Protein AF-A0A3D4TQA8-F1 (afdb_monomer)

Sequence (71 aa):
MTAPLSPSAVKGIAAVMLRANAGQRVYLGGLDVTEMAARLLQRHVEEVGLDAADKSFRKHGFTLVTTENNR

Solvent-accessible surface area (backbone atoms only — not comparable to full-atom values): 4316 Å² total; per-residue (Å²): 135,82,80,78,79,51,74,67,53,52,53,52,39,50,56,44,51,55,37,43,75,72,73,40,80,46,70,58,96,85,43,55,48,40,61,53,36,50,53,52,50,50,52,47,27,74,73,60,35,61,71,53,43,30,54,57,38,43,79,72,78,38,80,78,81,46,86,82,77,73,113

Secondary structure (DSSP, 8-state):
-PPPPPHHHHHHHHHHHHHHHTT---EETTEEHHHHHHHHHHHHHHHH-HHHHHHHHHTTT-----TTT--

Structure (mmCIF, N/CA/C/O back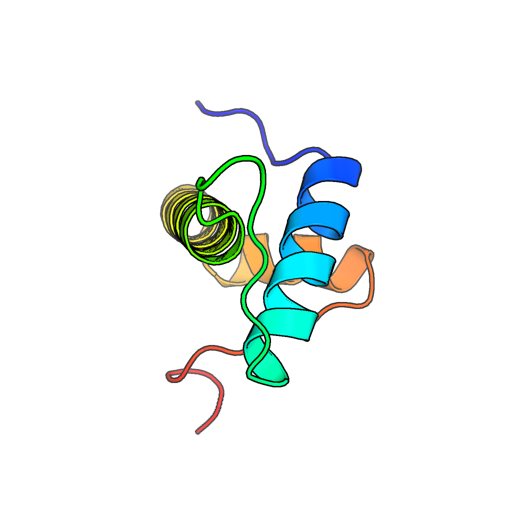bone):
data_AF-A0A3D4TQA8-F1
#
_entry.id   AF-A0A3D4TQA8-F1
#
loop_
_atom_site.group_PDB
_atom_site.id
_atom_site.type_symbol
_atom_site.label_atom_id
_atom_site.label_alt_id
_atom_site.label_comp_id
_atom_site.label_asym_id
_atom_site.label_entity_id
_atom_site.label_seq_id
_atom_site.pdbx_PDB_ins_code
_atom_site.Cartn_x
_atom_site.Cartn_y
_atom_site.Cartn_z
_atom_site.occupancy
_atom_site.B_iso_or_equiv
_atom_site.auth_seq_id
_atom_site.auth_comp_id
_atom_site.auth_asym_id
_atom_site.auth_atom_id
_atom_site.pdbx_PDB_model_num
ATOM 1 N N . MET A 1 1 ? 3.403 14.459 16.130 1.00 41.84 1 MET A N 1
ATOM 2 C CA . MET A 1 1 ? 2.134 14.002 15.526 1.00 41.84 1 MET A CA 1
ATOM 3 C C . MET A 1 1 ? 2.247 14.206 14.025 1.00 41.84 1 MET A C 1
ATOM 5 O O . MET A 1 1 ? 2.270 15.348 13.584 1.00 41.84 1 MET A O 1
ATOM 9 N N . THR A 1 2 ? 2.439 13.138 13.257 1.00 55.31 2 THR A N 1
ATOM 10 C CA . THR A 1 2 ? 2.418 13.187 11.788 1.00 55.3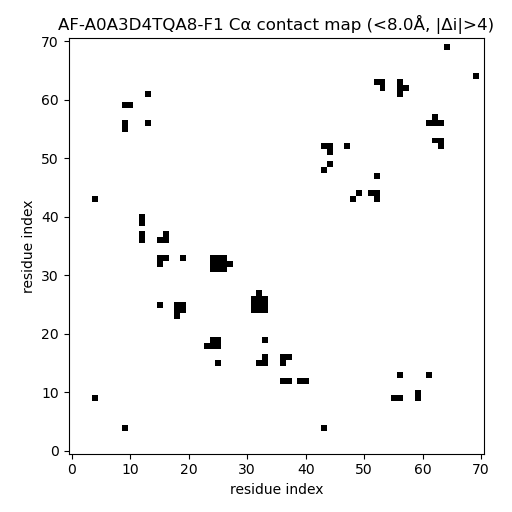1 2 THR A CA 1
ATOM 11 C C . THR A 1 2 ? 0.972 13.324 11.325 1.00 55.31 2 THR A C 1
ATOM 13 O O . THR A 1 2 ? 0.069 12.729 11.912 1.00 55.31 2 THR A O 1
ATOM 16 N N . ALA A 1 3 ? 0.734 14.160 10.317 1.00 62.28 3 ALA A N 1
ATOM 17 C CA . ALA A 1 3 ? -0.605 14.339 9.774 1.00 62.28 3 ALA A CA 1
ATOM 18 C C . ALA A 1 3 ? -1.096 13.023 9.136 1.00 62.28 3 ALA A C 1
ATOM 20 O O . ALA A 1 3 ? -0.298 12.339 8.487 1.00 62.28 3 ALA A O 1
ATOM 21 N N . PRO A 1 4 ? -2.384 12.665 9.287 1.00 71.06 4 PRO A N 1
ATOM 22 C CA . PRO A 1 4 ? -2.953 11.518 8.588 1.00 71.06 4 PRO A CA 1
ATOM 23 C C . PRO A 1 4 ? -2.754 11.663 7.073 1.00 71.06 4 PRO A C 1
ATOM 25 O O . PRO A 1 4 ? -2.789 12.777 6.542 1.00 71.06 4 PRO A O 1
ATOM 28 N N . LEU A 1 5 ? -2.539 10.538 6.376 1.00 79.81 5 LEU A N 1
ATOM 29 C CA . LEU A 1 5 ? -2.372 10.532 4.922 1.00 79.81 5 LEU A CA 1
ATOM 30 C C . LEU A 1 5 ? -3.545 11.256 4.255 1.00 79.81 5 LEU A C 1
ATOM 32 O O . LEU A 1 5 ? -4.712 10.995 4.555 1.00 79.81 5 LEU A O 1
ATOM 36 N N . SER A 1 6 ? -3.235 12.153 3.319 1.00 86.31 6 SER A N 1
ATOM 37 C CA . SER A 1 6 ? -4.275 12.792 2.521 1.00 86.31 6 SER A CA 1
ATOM 38 C C . SER A 1 6 ? -4.994 11.747 1.649 1.00 86.31 6 SER A C 1
ATOM 40 O O . SER A 1 6 ? -4.381 10.751 1.250 1.00 86.31 6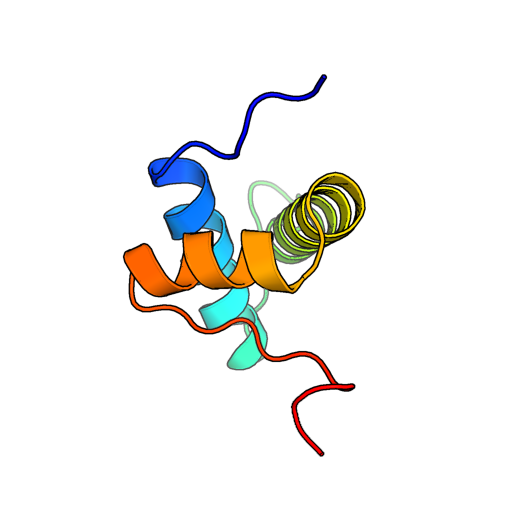 SER A O 1
ATOM 42 N N . PRO A 1 7 ? -6.268 11.965 1.273 1.00 85.50 7 PRO A N 1
ATOM 43 C CA . PRO A 1 7 ? -7.002 11.034 0.410 1.00 85.50 7 PRO A CA 1
ATOM 44 C C . PRO A 1 7 ? -6.279 10.719 -0.911 1.00 85.50 7 PRO A C 1
ATOM 46 O O . PRO A 1 7 ? -6.306 9.587 -1.396 1.00 85.50 7 PRO A O 1
ATOM 49 N N . SER A 1 8 ? -5.595 11.709 -1.490 1.00 88.50 8 SER A N 1
ATOM 50 C CA . SER A 1 8 ? -4.794 11.534 -2.707 1.00 88.50 8 SER A CA 1
ATOM 51 C C . SER A 1 8 ? -3.569 10.652 -2.471 1.00 88.50 8 SER A C 1
ATOM 53 O O . SER A 1 8 ? -3.243 9.831 -3.327 1.00 88.50 8 SER A O 1
ATOM 55 N N . ALA A 1 9 ? -2.920 10.773 -1.307 1.00 89.12 9 ALA A N 1
ATOM 56 C CA . ALA A 1 9 ? -1.797 9.916 -0.939 1.00 89.12 9 ALA A CA 1
ATOM 57 C C . ALA A 1 9 ? -2.241 8.457 -0.769 1.00 89.12 9 ALA A C 1
ATOM 59 O O . ALA A 1 9 ? -1.582 7.565 -1.298 1.00 89.12 9 ALA A O 1
ATOM 60 N N . VAL A 1 10 ? -3.392 8.211 -0.128 1.00 88.88 10 VAL A N 1
ATOM 61 C CA . VAL A 1 10 ? -3.953 6.854 0.017 1.00 88.88 10 VAL A CA 1
ATOM 62 C C . VAL A 1 10 ? -4.206 6.216 -1.351 1.00 88.88 10 VAL A C 1
ATOM 64 O O . VAL A 1 10 ? -3.762 5.098 -1.599 1.00 88.88 10 VAL A O 1
ATOM 67 N N . LYS A 1 11 ? -4.848 6.942 -2.276 1.00 90.25 11 LYS A N 1
ATOM 68 C CA . LYS A 1 11 ? -5.084 6.452 -3.647 1.00 90.25 11 LYS A CA 1
ATOM 69 C C . LYS A 1 11 ? -3.786 6.195 -4.410 1.00 90.25 11 LYS A C 1
ATOM 71 O O . LYS A 1 11 ? -3.689 5.193 -5.112 1.00 90.25 11 LYS A O 1
ATOM 76 N N . GLY A 1 12 ? -2.799 7.083 -4.275 1.00 92.38 12 GLY A N 1
ATOM 77 C CA . GLY A 1 12 ? -1.492 6.926 -4.911 1.00 92.38 12 GLY A CA 1
ATOM 78 C C . GLY A 1 12 ? -0.768 5.673 -4.422 1.00 92.38 12 GLY A C 1
ATOM 79 O O . GLY A 1 12 ? -0.358 4.849 -5.235 1.00 92.38 12 GLY A O 1
ATOM 80 N N . ILE A 1 13 ? -0.686 5.486 -3.102 1.00 92.62 13 ILE A N 1
ATOM 81 C CA . ILE A 1 13 ? -0.087 4.291 -2.492 1.00 92.62 13 ILE A CA 1
ATOM 82 C C . ILE A 1 13 ? -0.836 3.037 -2.950 1.00 92.62 13 ILE A C 1
ATOM 84 O O . ILE A 1 13 ? -0.205 2.095 -3.422 1.00 92.62 13 ILE A O 1
ATOM 88 N N . ALA A 1 14 ? -2.170 3.039 -2.891 1.00 91.50 14 ALA A N 1
ATOM 89 C CA . ALA A 1 14 ? -2.981 1.900 -3.312 1.00 91.50 14 ALA A CA 1
ATOM 90 C C . ALA A 1 14 ? -2.761 1.529 -4.789 1.00 91.50 14 ALA A C 1
ATOM 92 O O . ALA A 1 14 ? -2.592 0.355 -5.108 1.00 91.50 14 ALA A O 1
ATOM 93 N N . ALA A 1 15 ? -2.696 2.514 -5.690 1.00 92.44 15 ALA A N 1
ATOM 94 C CA . ALA A 1 15 ? -2.443 2.277 -7.110 1.00 92.44 15 ALA A CA 1
ATOM 95 C C . ALA A 1 15 ? -1.057 1.661 -7.366 1.00 92.44 15 ALA A C 1
ATOM 97 O O . ALA A 1 15 ? -0.920 0.764 -8.201 1.00 92.44 15 ALA A O 1
ATOM 98 N N . VAL A 1 16 ? -0.032 2.117 -6.639 1.00 94.25 16 VAL A N 1
ATOM 99 C CA . VAL A 1 16 ? 1.327 1.567 -6.741 1.00 94.25 16 VAL A CA 1
ATOM 100 C C . VAL A 1 16 ? 1.380 0.143 -6.181 1.00 94.25 16 VAL A C 1
ATOM 102 O O . VAL A 1 16 ? 1.942 -0.740 -6.828 1.00 94.25 16 VAL A O 1
ATOM 105 N N . MET A 1 17 ? 0.754 -0.105 -5.027 1.00 91.62 17 MET A N 1
ATOM 106 C CA . MET A 1 17 ? 0.692 -1.438 -4.416 1.00 91.62 17 MET A CA 1
ATOM 107 C C . MET A 1 17 ? -0.085 -2.439 -5.278 1.00 91.62 17 MET A C 1
ATOM 109 O O . MET A 1 17 ? 0.324 -3.590 -5.390 1.00 91.62 17 MET A O 1
ATOM 113 N N . LEU A 1 18 ? -1.156 -2.009 -5.955 1.00 90.50 18 LEU A N 1
ATOM 114 C CA . LEU A 1 18 ? -1.906 -2.856 -6.888 1.00 90.50 18 LEU A CA 1
ATOM 115 C C . LEU A 1 18 ? -1.014 -3.358 -8.034 1.00 90.50 18 LEU A C 1
ATOM 117 O O . LEU A 1 18 ? -1.042 -4.540 -8.374 1.00 90.50 18 LEU A O 1
ATOM 12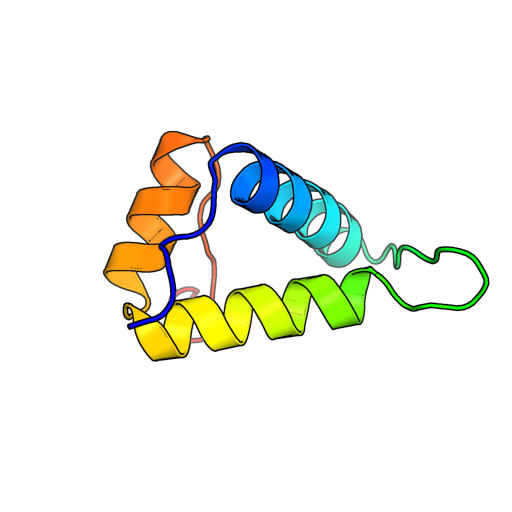1 N N . ARG A 1 19 ? -0.190 -2.473 -8.612 1.00 91.19 19 ARG A N 1
ATOM 122 C CA . ARG A 1 19 ? 0.784 -2.861 -9.645 1.00 91.19 19 ARG A CA 1
ATOM 123 C C . ARG A 1 19 ? 1.853 -3.791 -9.088 1.00 91.19 19 ARG A C 1
ATOM 125 O O . ARG A 1 19 ? 2.159 -4.798 -9.722 1.00 91.19 19 ARG A O 1
ATOM 132 N N . ALA A 1 20 ? 2.355 -3.499 -7.890 1.00 90.81 20 ALA A N 1
ATOM 133 C CA . ALA A 1 20 ? 3.330 -4.347 -7.216 1.00 90.81 20 ALA A CA 1
ATOM 134 C C . ALA A 1 20 ? 2.791 -5.769 -6.986 1.00 90.81 20 ALA A C 1
ATOM 136 O O . ALA A 1 20 ? 3.499 -6.736 -7.252 1.00 90.81 20 ALA A O 1
ATOM 137 N N . ASN A 1 21 ? 1.520 -5.903 -6.592 1.00 87.25 21 ASN A N 1
ATOM 138 C CA . ASN A 1 21 ? 0.847 -7.195 -6.431 1.00 87.25 21 ASN A CA 1
ATOM 139 C C . ASN A 1 21 ? 0.708 -7.967 -7.757 1.00 87.25 21 ASN A C 1
ATOM 141 O O . ASN A 1 21 ? 0.728 -9.192 -7.767 1.00 87.25 21 ASN A O 1
ATOM 145 N N . ALA A 1 22 ? 0.627 -7.262 -8.889 1.00 90.12 22 ALA A N 1
ATOM 146 C CA . ALA A 1 22 ? 0.684 -7.854 -10.227 1.00 90.12 22 ALA A CA 1
ATOM 147 C C . ALA A 1 22 ? 2.125 -8.152 -10.708 1.00 90.12 22 ALA A C 1
ATOM 149 O O . ALA A 1 22 ? 2.335 -8.432 -11.888 1.00 90.12 22 ALA A O 1
ATOM 150 N N . GLY A 1 23 ? 3.129 -8.050 -9.829 1.00 91.19 23 GLY A N 1
ATOM 151 C CA . GLY A 1 23 ? 4.544 -8.254 -10.154 1.00 91.19 23 GLY A CA 1
ATOM 152 C C . GLY A 1 23 ? 5.202 -7.077 -10.882 1.00 91.19 23 GLY A C 1
ATOM 153 O O . GLY A 1 23 ? 6.330 -7.202 -11.354 1.00 91.19 23 GLY A O 1
ATOM 154 N N . GLN A 1 24 ? 4.526 -5.928 -10.989 1.00 93.94 24 GLN A N 1
ATOM 155 C CA . GLN A 1 24 ? 5.028 -4.755 -11.703 1.00 93.94 24 GLN A CA 1
ATOM 156 C C . GLN A 1 24 ? 5.596 -3.717 -10.731 1.00 93.94 24 GLN A C 1
ATOM 158 O O . GLN A 1 24 ? 4.868 -3.130 -9.928 1.00 93.94 24 GLN A O 1
ATOM 163 N N . ARG A 1 25 ? 6.897 -3.431 -10.847 1.00 94.12 25 ARG A N 1
ATOM 164 C CA . ARG A 1 25 ? 7.545 -2.326 -10.123 1.00 94.12 25 ARG A CA 1
ATOM 165 C C . ARG A 1 25 ? 7.420 -1.015 -10.903 1.00 94.12 25 ARG A C 1
ATOM 167 O O . ARG A 1 25 ? 7.490 -1.013 -12.131 1.00 94.12 25 ARG A O 1
ATOM 174 N N . VAL A 1 26 ? 7.238 0.097 -10.192 1.00 93.00 26 VAL A N 1
ATOM 175 C CA . VAL A 1 26 ? 7.100 1.443 -10.772 1.00 93.00 26 VAL A CA 1
ATOM 176 C C . VAL A 1 26 ? 8.359 2.254 -10.484 1.00 93.00 26 VAL A C 1
ATOM 178 O O . VAL A 1 26 ? 8.758 2.385 -9.329 1.00 93.00 26 VAL A O 1
ATOM 181 N N . TYR A 1 27 ? 8.943 2.845 -11.529 1.00 94.31 27 TYR A N 1
ATOM 182 C CA . TYR A 1 27 ? 10.138 3.682 -11.428 1.00 94.31 27 TYR A CA 1
ATOM 183 C C . TYR A 1 27 ? 9.881 5.098 -11.948 1.00 94.31 27 TYR A C 1
ATOM 185 O O . TYR A 1 27 ? 9.182 5.278 -12.944 1.00 94.31 27 TYR A O 1
ATOM 193 N N . LEU A 1 28 ? 10.490 6.098 -11.307 1.00 92.12 28 LEU A N 1
ATOM 194 C CA . LEU A 1 28 ? 10.485 7.493 -11.750 1.00 92.12 28 LEU A CA 1
ATOM 195 C C . LEU A 1 28 ? 11.916 8.038 -11.730 1.00 92.12 28 LEU A C 1
ATOM 197 O O . LEU A 1 28 ? 12.470 8.283 -10.665 1.00 92.12 28 LEU A O 1
ATOM 201 N N . GLY A 1 29 ? 12.540 8.200 -12.900 1.00 91.25 29 GLY A N 1
ATOM 202 C CA . GLY A 1 29 ? 13.917 8.711 -12.987 1.00 91.25 29 GLY A CA 1
ATOM 203 C C . GLY A 1 29 ? 14.947 7.851 -12.240 1.00 91.25 29 GLY A C 1
ATOM 204 O O . GLY A 1 29 ? 15.878 8.387 -11.651 1.00 91.25 29 GLY A O 1
ATOM 205 N N . GLY A 1 30 ? 14.750 6.529 -12.205 1.00 91.75 30 GLY A N 1
ATOM 206 C CA . GLY A 1 30 ? 15.593 5.593 -11.447 1.00 91.75 30 GLY A CA 1
ATOM 207 C C . GLY A 1 30 ? 15.196 5.417 -9.976 1.00 91.75 30 GLY A C 1
ATOM 208 O O . GLY A 1 30 ? 15.680 4.492 -9.331 1.00 91.75 30 GLY A O 1
ATOM 209 N N . LEU A 1 31 ? 14.277 6.235 -9.450 1.00 92.94 31 LEU A N 1
ATOM 210 C CA . LEU A 1 31 ? 13.707 6.046 -8.118 1.00 92.94 31 LEU A CA 1
ATOM 211 C C . LEU A 1 31 ? 12.666 4.925 -8.138 1.00 92.94 31 LEU A C 1
ATOM 213 O O . LEU A 1 31 ? 11.731 4.968 -8.936 1.00 92.94 31 LEU A O 1
ATOM 217 N N . ASP A 1 32 ? 12.795 3.961 -7.230 1.00 95.12 32 ASP A N 1
ATOM 218 C CA . ASP A 1 32 ? 11.811 2.897 -7.043 1.00 95.12 32 ASP A CA 1
ATOM 219 C C . ASP A 1 32 ? 10.607 3.412 -6.236 1.00 95.12 32 ASP A C 1
ATOM 221 O O . ASP A 1 32 ? 10.629 3.516 -5.006 1.00 95.12 32 ASP A O 1
ATOM 225 N N . VAL A 1 33 ? 9.546 3.780 -6.952 1.00 95.50 33 VAL A N 1
ATOM 226 C CA . VAL A 1 33 ? 8.315 4.325 -6.367 1.00 95.50 33 VAL A CA 1
ATOM 227 C C . VAL A 1 33 ? 7.561 3.242 -5.599 1.00 95.50 33 VAL A C 1
ATOM 229 O O . VAL A 1 33 ? 6.897 3.546 -4.608 1.00 95.50 33 VAL A O 1
ATOM 232 N N . THR A 1 34 ? 7.678 1.981 -6.020 1.00 95.31 34 THR A N 1
ATOM 233 C CA . THR A 1 34 ? 7.081 0.844 -5.315 1.00 95.31 34 THR A CA 1
ATOM 234 C C . THR A 1 34 ? 7.666 0.701 -3.915 1.00 95.31 34 THR A C 1
ATOM 236 O O . THR A 1 34 ? 6.910 0.654 -2.946 1.00 95.31 34 THR A O 1
ATOM 239 N N . GLU A 1 35 ? 8.991 0.720 -3.796 1.00 95.44 35 GLU A N 1
ATOM 240 C CA . GLU A 1 35 ? 9.690 0.693 -2.507 1.00 95.44 35 GLU A CA 1
ATOM 241 C C . GLU A 1 35 ? 9.301 1.891 -1.630 1.00 95.44 35 GLU A C 1
ATOM 243 O O . GLU A 1 35 ? 8.998 1.751 -0.444 1.00 95.44 35 GLU A O 1
ATOM 248 N N . MET A 1 36 ? 9.253 3.087 -2.219 1.00 94.38 36 MET A N 1
ATOM 249 C CA . MET A 1 36 ? 8.907 4.302 -1.488 1.00 94.38 36 MET A CA 1
ATOM 250 C C . MET A 1 36 ? 7.463 4.266 -0.958 1.00 94.38 36 MET A C 1
ATOM 252 O O . MET A 1 36 ? 7.217 4.618 0.197 1.00 94.38 36 MET A O 1
ATOM 256 N N . ALA A 1 37 ? 6.511 3.799 -1.769 1.00 93.25 37 ALA A N 1
ATOM 257 C CA . ALA A 1 37 ? 5.118 3.639 -1.364 1.00 93.25 37 ALA A CA 1
ATOM 258 C C . ALA A 1 37 ? 4.954 2.562 -0.277 1.00 93.25 37 ALA A C 1
ATOM 260 O O . ALA A 1 37 ? 4.171 2.765 0.651 1.00 93.25 37 ALA A O 1
ATOM 261 N N . ALA A 1 38 ? 5.716 1.464 -0.346 1.00 92.62 38 ALA A N 1
ATOM 262 C CA . ALA A 1 38 ? 5.709 0.421 0.679 1.00 92.62 38 ALA A CA 1
ATOM 263 C C . ALA A 1 38 ? 6.200 0.958 2.032 1.00 92.62 38 ALA A C 1
ATOM 265 O O . ALA A 1 38 ? 5.539 0.758 3.047 1.00 92.62 38 ALA A O 1
ATOM 266 N N . ARG A 1 39 ? 7.296 1.729 2.045 1.00 92.62 39 ARG A N 1
ATOM 267 C CA . ARG A 1 39 ? 7.814 2.366 3.271 1.00 92.62 39 ARG A CA 1
ATOM 268 C C . ARG A 1 39 ? 6.843 3.377 3.868 1.00 92.62 39 ARG A C 1
ATOM 270 O O . ARG A 1 39 ? 6.690 3.438 5.084 1.00 92.62 39 ARG A O 1
ATOM 277 N N . LEU A 1 40 ? 6.182 4.173 3.026 1.00 91.50 40 LEU A N 1
ATOM 278 C CA . LEU A 1 40 ? 5.160 5.119 3.483 1.00 91.50 40 LEU A CA 1
ATOM 279 C C . LEU A 1 40 ? 3.961 4.397 4.101 1.00 91.50 40 LEU A C 1
ATOM 281 O O . LEU A 1 40 ? 3.474 4.821 5.147 1.00 91.50 40 LEU A O 1
ATOM 285 N N . LEU A 1 41 ? 3.506 3.308 3.476 1.00 91.00 41 LEU A N 1
ATOM 286 C CA . LEU A 1 41 ? 2.434 2.477 4.013 1.00 91.00 41 LEU A CA 1
ATOM 287 C C . LEU A 1 41 ? 2.835 1.843 5.347 1.00 91.00 41 LEU A C 1
ATOM 289 O O . LEU A 1 41 ? 2.078 1.948 6.307 1.00 91.00 41 LEU A O 1
ATOM 293 N N . GLN A 1 42 ? 4.026 1.244 5.421 1.00 91.62 42 GLN A N 1
ATOM 294 C CA . GLN A 1 42 ? 4.551 0.642 6.644 1.00 91.62 42 GLN A CA 1
ATOM 295 C C . GLN A 1 42 ? 4.595 1.664 7.780 1.00 91.62 42 GLN A C 1
ATOM 297 O O . GLN A 1 42 ? 4.004 1.437 8.830 1.00 91.62 42 GLN A O 1
ATOM 302 N N . ARG A 1 43 ? 5.215 2.824 7.544 1.00 91.69 43 ARG A N 1
ATOM 303 C CA . ARG A 1 43 ? 5.284 3.897 8.537 1.00 91.69 43 ARG A CA 1
ATOM 304 C C . ARG A 1 43 ? 3.894 4.350 8.981 1.00 91.69 43 ARG A C 1
ATOM 306 O O . ARG A 1 43 ? 3.671 4.581 10.162 1.00 91.69 43 ARG A O 1
ATOM 313 N N . HIS A 1 44 ? 2.949 4.481 8.051 1.00 90.06 44 HIS A N 1
ATOM 314 C CA . HIS A 1 44 ? 1.584 4.856 8.405 1.00 90.06 44 HIS A CA 1
ATOM 315 C C . HIS A 1 44 ? 0.927 3.805 9.309 1.00 90.06 44 HIS A C 1
ATOM 317 O O . HIS A 1 44 ? 0.334 4.168 10.320 1.00 90.06 44 HIS A O 1
ATOM 323 N N . VAL A 1 45 ? 1.073 2.518 8.985 1.00 89.56 45 VAL A N 1
ATOM 324 C CA . VAL A 1 45 ? 0.571 1.408 9.808 1.00 89.56 45 VAL A CA 1
ATOM 325 C C . VAL A 1 45 ? 1.222 1.399 11.193 1.00 89.56 45 VAL A C 1
ATOM 327 O O . VAL A 1 45 ? 0.515 1.222 12.178 1.00 89.56 45 VAL A O 1
ATOM 330 N N . GLU A 1 46 ? 2.529 1.639 11.292 1.00 90.88 46 GLU A N 1
ATOM 331 C CA . GLU A 1 46 ? 3.242 1.751 12.574 1.00 90.88 46 GLU A CA 1
ATOM 332 C C . GLU A 1 46 ? 2.734 2.934 13.419 1.00 90.88 46 GLU A C 1
ATOM 334 O O . GLU A 1 46 ? 2.651 2.834 14.641 1.00 90.88 46 GLU A O 1
ATOM 339 N N . GLU A 1 47 ? 2.357 4.04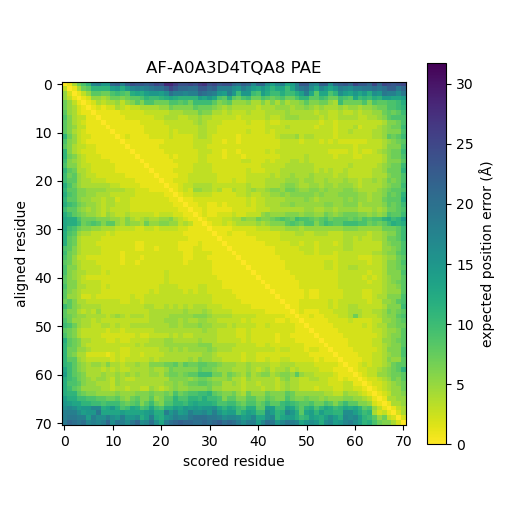5 12.781 1.00 90.00 47 GLU A N 1
ATOM 340 C CA . GLU A 1 47 ? 1.894 5.254 13.468 1.00 90.00 47 GLU A CA 1
ATOM 341 C C . GLU A 1 47 ? 0.434 5.172 13.942 1.00 90.00 47 GLU A C 1
ATOM 343 O O . GLU A 1 47 ? 0.120 5.679 15.020 1.00 90.00 47 GLU A O 1
ATOM 348 N N . VAL A 1 48 ? -0.471 4.584 13.148 1.00 88.69 48 VAL A N 1
ATOM 349 C CA . VAL A 1 48 ? -1.919 4.577 13.456 1.00 88.69 48 VAL A CA 1
ATOM 350 C C . VAL A 1 48 ? -2.483 3.200 13.811 1.00 88.69 48 VAL A C 1
ATOM 352 O O . VAL A 1 48 ? -3.628 3.105 14.254 1.00 88.69 48 VAL A O 1
ATOM 355 N N . GLY A 1 49 ? -1.701 2.139 13.635 1.00 89.44 49 GLY A N 1
ATOM 356 C CA . GLY A 1 49 ? -2.143 0.753 13.749 1.00 89.44 49 GLY A CA 1
ATOM 357 C C . GLY A 1 49 ? -2.829 0.235 12.480 1.00 89.44 49 GLY A C 1
ATOM 358 O O . GLY A 1 49 ? -3.439 0.985 11.709 1.00 89.44 49 GLY A O 1
ATOM 359 N N . LEU A 1 50 ? -2.760 -1.085 12.276 1.00 88.56 50 LEU A N 1
ATOM 360 C CA . LEU A 1 50 ? -3.2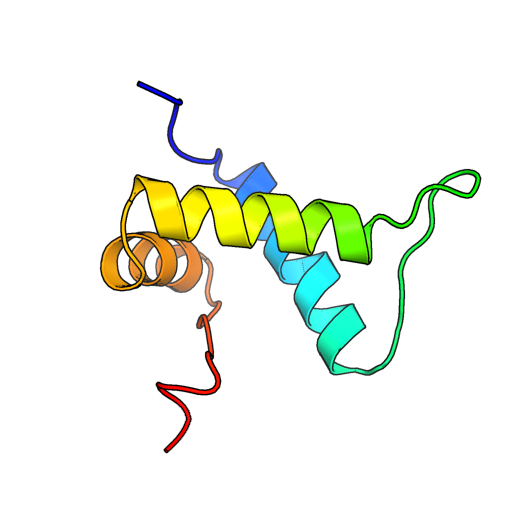75 -1.752 11.076 1.00 88.56 50 LEU A CA 1
ATOM 361 C C . LEU A 1 50 ? -4.775 -1.507 10.861 1.00 88.56 50 LEU A C 1
ATOM 363 O O . LEU A 1 50 ? -5.177 -1.175 9.751 1.00 88.56 50 LEU A O 1
ATOM 367 N N . ASP A 1 51 ? -5.592 -1.575 11.914 1.00 88.38 51 ASP A N 1
ATOM 368 C CA . ASP A 1 51 ? -7.045 -1.380 11.811 1.00 88.38 51 ASP A CA 1
ATOM 369 C C . ASP A 1 51 ? -7.435 0.030 11.349 1.00 88.38 51 ASP A C 1
ATOM 371 O O . ASP A 1 51 ? -8.386 0.211 10.582 1.00 88.38 51 ASP A O 1
ATOM 375 N N . ALA A 1 52 ? -6.727 1.057 11.825 1.00 88.38 52 ALA A N 1
ATOM 376 C CA . ALA A 1 52 ? -7.011 2.440 11.456 1.00 88.38 52 ALA A CA 1
ATOM 377 C C . ALA A 1 52 ? -6.515 2.757 10.039 1.00 88.38 52 ALA A C 1
ATOM 379 O O . ALA A 1 52 ? -7.212 3.440 9.275 1.00 88.38 52 ALA A O 1
ATOM 380 N N . ALA A 1 53 ? -5.344 2.227 9.673 1.00 88.12 53 ALA A N 1
ATOM 381 C CA . ALA A 1 53 ? -4.831 2.297 8.313 1.00 88.12 53 ALA A CA 1
ATOM 382 C C . ALA A 1 53 ? -5.802 1.603 7.348 1.00 88.12 53 ALA A C 1
ATOM 384 O O . ALA A 1 53 ? -6.264 2.214 6.385 1.00 88.12 53 ALA A O 1
ATOM 385 N N . ASP A 1 54 ? -6.220 0.377 7.653 1.00 89.38 54 ASP A N 1
ATOM 386 C CA . ASP A 1 54 ? -7.124 -0.394 6.807 1.00 89.38 54 ASP A CA 1
ATOM 387 C C . ASP A 1 54 ? -8.503 0.272 6.665 1.00 89.38 54 ASP A C 1
ATOM 389 O O . ASP A 1 54 ? -9.015 0.389 5.553 1.00 89.38 54 ASP A O 1
ATOM 393 N N . LYS A 1 55 ? -9.072 0.855 7.732 1.00 89.69 55 LYS A N 1
ATOM 394 C CA . LYS A 1 55 ? -10.290 1.688 7.621 1.00 89.69 55 LYS A CA 1
ATOM 395 C C . LYS A 1 55 ? -10.114 2.865 6.659 1.00 89.69 55 LYS A C 1
ATOM 397 O O . LYS A 1 55 ? -11.055 3.217 5.946 1.00 89.69 55 LYS A O 1
ATOM 402 N N . SER A 1 56 ? -8.939 3.489 6.640 1.00 87.19 56 SER A N 1
ATOM 403 C CA . SER A 1 56 ? -8.646 4.613 5.744 1.00 87.19 56 SER A CA 1
ATOM 404 C C . SER A 1 56 ? -8.564 4.163 4.285 1.00 87.19 56 SER A C 1
ATOM 406 O O . SER A 1 56 ? -9.127 4.822 3.412 1.00 87.19 56 SER A O 1
ATOM 408 N N . PHE A 1 57 ? -7.952 3.009 4.019 1.00 89.69 57 PHE A N 1
ATOM 409 C CA . PHE A 1 57 ? -7.906 2.413 2.682 1.00 89.69 57 PHE A CA 1
ATOM 410 C C . PHE A 1 57 ? -9.285 1.895 2.227 1.00 89.69 57 PHE A C 1
ATOM 412 O O . PHE A 1 57 ? -9.682 2.148 1.085 1.00 89.69 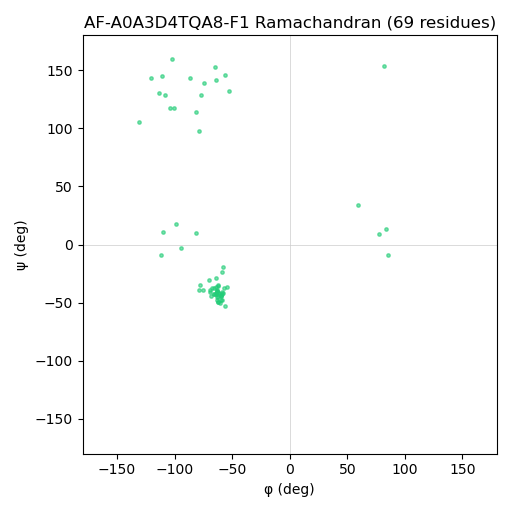57 PHE A O 1
ATOM 419 N N . ARG A 1 58 ? -10.079 1.297 3.128 1.00 89.56 58 ARG A N 1
ATOM 420 C CA . ARG A 1 58 ? -11.440 0.803 2.837 1.00 89.56 58 ARG A CA 1
ATOM 421 C C . ARG A 1 58 ? -12.407 1.906 2.433 1.00 89.56 58 ARG A C 1
ATOM 423 O O . ARG A 1 58 ? -13.209 1.697 1.525 1.00 89.56 58 ARG A O 1
ATOM 430 N N . LYS A 1 59 ? -12.286 3.112 3.003 1.00 87.88 59 LYS A N 1
ATOM 431 C CA . LYS A 1 59 ? -13.044 4.303 2.553 1.00 87.88 59 LYS A CA 1
ATOM 432 C C . LYS A 1 59 ? -12.812 4.649 1.079 1.00 87.88 59 LYS A C 1
ATOM 434 O O . LYS A 1 59 ? -13.610 5.369 0.485 1.00 87.88 59 LYS A O 1
ATOM 439 N N . HIS A 1 60 ? -11.728 4.151 0.495 1.00 84.62 60 HIS A N 1
ATOM 440 C CA . HIS A 1 60 ? -11.368 4.353 -0.902 1.00 84.62 60 HIS A CA 1
ATOM 441 C C . HIS A 1 60 ? -11.499 3.080 -1.752 1.00 84.62 60 HIS A C 1
ATOM 443 O O . HIS A 1 60 ? -11.076 3.094 -2.904 1.00 84.62 60 HIS A O 1
ATOM 449 N N . GLY A 1 61 ? -12.114 2.016 -1.222 1.00 85.88 61 GLY A N 1
ATOM 450 C CA . GLY A 1 61 ? -12.358 0.763 -1.943 1.00 85.88 61 GLY A CA 1
ATOM 451 C C . GLY A 1 61 ? -11.181 -0.216 -1.945 1.00 85.88 61 GLY A C 1
ATOM 452 O O . GLY A 1 61 ? -11.201 -1.174 -2.711 1.00 85.88 61 GLY A O 1
ATOM 453 N N . PHE A 1 62 ? -10.167 0.001 -1.103 1.00 87.06 62 PHE A N 1
ATOM 454 C CA . PHE A 1 62 ? -8.998 -0.874 -0.992 1.00 87.06 62 PHE A CA 1
ATOM 455 C C . PHE A 1 62 ? -8.990 -1.614 0.345 1.00 87.06 62 PHE A C 1
ATOM 457 O O . PHE A 1 62 ? -9.384 -1.055 1.362 1.00 87.06 62 PHE A O 1
ATOM 464 N N . THR A 1 63 ? -8.509 -2.856 0.352 1.00 86.19 63 THR A N 1
ATOM 465 C CA . THR A 1 63 ? -8.286 -3.626 1.585 1.00 86.19 63 THR A CA 1
ATOM 466 C C . THR A 1 63 ? -6.792 -3.843 1.755 1.00 86.19 63 THR A C 1
ATOM 468 O O . THR A 1 63 ? -6.124 -4.252 0.802 1.00 86.19 63 THR A O 1
ATOM 471 N N . LEU A 1 64 ? -6.260 -3.558 2.944 1.00 84.81 64 LEU A N 1
ATOM 472 C CA . LEU A 1 64 ? -4.881 -3.893 3.275 1.00 84.81 64 LEU A CA 1
ATOM 473 C C . LEU A 1 64 ? -4.820 -5.365 3.678 1.00 84.81 64 LEU A C 1
ATOM 475 O O . LEU A 1 64 ? -5.373 -5.769 4.698 1.00 84.81 64 LEU A O 1
ATOM 479 N N . VAL A 1 65 ? -4.136 -6.169 2.868 1.00 81.00 65 VAL A N 1
ATOM 480 C CA . VAL A 1 65 ? -3.899 -7.583 3.160 1.00 81.00 65 VAL A CA 1
ATOM 481 C C . VAL A 1 65 ? -2.459 -7.732 3.629 1.00 81.00 65 VAL A C 1
ATOM 483 O O . VAL A 1 65 ? -1.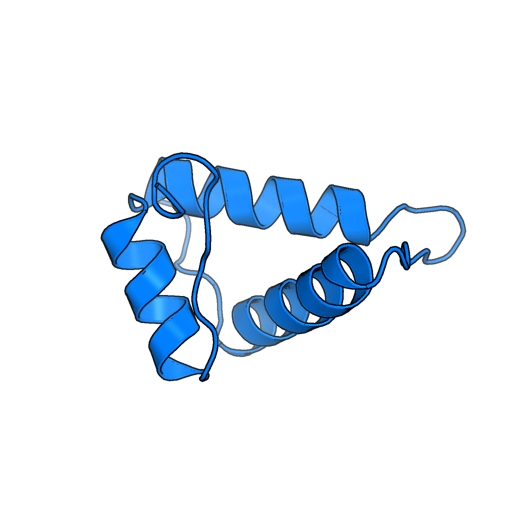523 -7.442 2.886 1.00 81.00 65 VAL A O 1
ATOM 486 N N . THR A 1 66 ? -2.285 -8.170 4.871 1.00 73.50 66 THR A N 1
ATOM 487 C CA . THR A 1 66 ? -0.983 -8.552 5.425 1.00 73.50 66 THR A CA 1
ATOM 488 C C . THR A 1 66 ? -0.871 -10.072 5.447 1.00 73.50 66 THR A C 1
ATOM 490 O O . THR A 1 66 ? -1.877 -10.781 5.444 1.00 73.50 66 THR A O 1
ATOM 493 N N . THR A 1 67 ? 0.351 -10.599 5.508 1.00 70.88 67 THR A N 1
ATOM 494 C CA . THR A 1 67 ? 0.581 -12.039 5.717 1.00 70.88 67 THR A CA 1
ATOM 495 C C . THR A 1 67 ? -0.032 -12.566 7.015 1.00 70.88 67 THR A C 1
ATOM 497 O O . THR A 1 67 ? -0.317 -13.755 7.109 1.00 70.88 67 THR A O 1
ATOM 500 N N . GLU A 1 68 ? -0.253 -11.697 8.001 1.00 60.78 68 GLU A N 1
ATOM 501 C CA . GLU A 1 68 ? -0.891 -12.038 9.275 1.00 60.78 68 GLU A CA 1
ATOM 502 C C . GLU A 1 68 ? -2.418 -12.151 9.153 1.00 60.78 68 GLU A C 1
ATOM 504 O O . GLU A 1 68 ? -3.005 -13.030 9.776 1.00 60.78 68 GLU A O 1
ATOM 509 N N . ASN A 1 69 ? -3.047 -11.333 8.300 1.00 62.25 69 ASN A N 1
ATOM 510 C CA . ASN A 1 69 ? -4.502 -11.317 8.093 1.00 62.25 69 ASN A CA 1
ATOM 511 C C . ASN A 1 69 ? -4.980 -12.194 6.920 1.00 62.25 69 ASN A C 1
ATOM 513 O O . ASN A 1 69 ? -6.179 -12.269 6.668 1.00 62.25 69 ASN A O 1
ATOM 517 N N . ASN A 1 70 ? -4.064 -12.819 6.175 1.00 58.56 70 ASN A N 1
ATOM 518 C CA . ASN A 1 70 ? -4.371 -13.713 5.048 1.00 58.56 70 ASN A CA 1
ATOM 519 C C . ASN A 1 70 ? -4.306 -15.208 5.433 1.00 58.56 70 ASN A C 1
ATOM 521 O O . ASN A 1 70 ? -4.138 -16.063 4.562 1.00 58.56 70 ASN A O 1
ATOM 525 N N . ARG A 1 71 ? -4.357 -15.507 6.736 1.00 48.41 71 ARG A N 1
ATOM 526 C CA . ARG A 1 71 ? -4.496 -16.854 7.306 1.00 48.41 71 ARG A CA 1
ATOM 527 C C . ARG A 1 71 ? -5.938 -17.090 7.725 1.00 48.41 71 ARG A C 1
ATOM 529 O O . ARG A 1 71 ? -6.388 -18.240 7.547 1.00 48.41 71 AR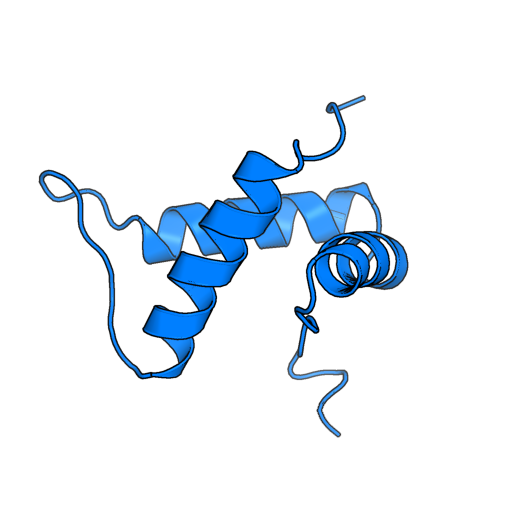G A O 1
#

pLDDT: mean 86.02, std 11.35, range [41.84, 95.5]

Foldseek 3Di:
DDDQDDLVLLVVLQVQVVCVVVVHWDDDPNDGVSVVSVVVLVVNCVVPNQVVSQVSNVVVVDGDDDPVNVD

Mean predicted aligned error: 4.82 Å

Radius of gyration: 12.13 Å; Cα contacts (8 Å, |Δi|>4): 49; chains: 1; bounding box: 29×31×28 Å